Protein 1YHF (pdb70)

Nearest PDB structures (foldseek):
  1yhf-assembly1_A  TM=1.009E+00  e=2.672E-18  Streptococcus pyogenes M1 GAS
  7x85-assembly2_C  TM=8.353E-01  e=1.822E-05  Gallus gallus
  3d82-assembly1_E  TM=7.626E-01  e=9.075E-06  Shewanella frigidimarina NCIMB 400
  3lwc-assembly1_A-2  TM=7.494E-01  e=3.481E-04  Rhizobium johnstonii 3841
  4zua-assembly2_B-2  TM=7.419E-01  e=1.021E-02  Pseudomonas aeruginosa PAO1

Sequence (108 aa):
NASYINNIEHAKVLDLTQEVIEQDQLSRTLVQRQDLGITVFSLDKGQEIGRHSSPGDAVTILSGLAEITIDQETYRVAEGQTIVPAGIPHALYAVEAFQLLVVVKPEA

CATH classification: 2.60.120.10

Organism: Streptococcus pyogenes serotype M1 (NCBI:txid301447)

Solvent-accessible surface area: 6889 Å² total

InterPro domains:
  IPR011051 RmlC-like cupin domain superfamily [SSF51182] (3-109)
  IPR013096 Cupin 2, conserved barrel [PF07883] (41-107)
  IPR014710 RmlC-like jelly roll fold [G3DSA:2.60.120.10] (1-111)

Foldseek 3Di:
DPAAFDQDDDPDDDDLVVSEEDPQADKRWGHDDDFKTKIKDKYAAFDKDDKDFAQFKKDAWQAAWKWKDWQHDIDIAHHGGDDIHHPTIMMIHRNHITIIMMTGHPDD

B-factor: mean 31.75, std 6.57, range [21.62, 61.45]

Radius of gyration: 14.2 Å; Cα contacts (8 Å, |Δi|>4): 262; chains: 1; bounding box: 32×40×28 Å

Secondary structure (DSSP, 8-state):
----S-SS-SSS---HHHH---TT--EEEEEEETTEEEEEE-B-TT-EEEEE--SSB--B--SSEEEEEETTEEEEEETT-B---TTS-EEEEESS-B--EEEE-S--

Structure (mmCIF, N/CA/C/O backbone):
data_1YHF
#
_entry.id   1YHF
#
_cell.length_a   39.897
_cell.length_b   39.897
_cell.length_c   144.758
_cell.angle_alpha   90.000
_cell.angle_beta   90.000
_cell.angle_gamma   90.000
#
_symmetry.space_group_name_H-M   'P 41 2 2'
#
loop_
_entity.id
_entity.type
_entity.pdbx_description
1 polymer 'hypothetical protein SPy1581'
2 water water
#
loop_
_atom_site.group_PDB
_atom_site.id
_atom_site.type_symbol
_atom_site.label_atom_id
_atom_site.label_alt_id
_atom_site.label_comp_id
_atom_site.label_asym_id
_atom_site.label_entity_id
_atom_site.label_seq_id
_atom_site.pdbx_PDB_ins_code
_atom_site.Cartn_x
_atom_site.Cartn_y
_atom_site.Cartn_z
_atom_site.occupancy
_atom_site.B_iso_or_equiv
_atom_site.auth_seq_id
_atom_site.auth_comp_id
_atom_site.auth_asym_id
_atom_site.auth_atom_id
_atom_site.pdbx_PDB_model_num
ATOM 1 N N . ASN A 1 2 ? 29.503 40.230 13.194 1.00 43.32 -1 ASN A N 1
ATOM 2 C CA . ASN A 1 2 ? 28.750 38.971 13.497 1.00 42.95 -1 ASN A CA 1
ATOM 3 C C . ASN A 1 2 ? 28.544 38.793 15.005 1.00 42.15 -1 ASN A C 1
ATOM 4 O O . ASN A 1 2 ? 29.035 37.825 15.591 1.00 42.23 -1 ASN A O 1
ATOM 9 N N . ALA A 1 3 ? 27.812 39.721 15.628 1.00 40.53 0 ALA A N 1
ATOM 10 C CA . ALA A 1 3 ? 27.707 39.760 17.102 1.00 39.31 0 ALA A CA 1
ATOM 11 C C . ALA A 1 3 ? 26.661 38.820 17.726 1.00 37.97 0 ALA A C 1
ATOM 12 O O . ALA A 1 3 ? 26.624 38.672 18.952 1.00 38.19 0 ALA A O 1
ATOM 22 N N . SER A 1 5 ? 25.137 35.109 18.453 1.00 32.29 2 SER A N 1
ATOM 23 C CA . SER A 1 5 ? 25.560 33.727 18.534 1.00 31.31 2 SER A CA 1
ATOM 24 C C . SER A 1 5 ? 24.347 32.953 19.011 1.00 30.40 2 SER A C 1
ATOM 25 O O . SER A 1 5 ? 23.586 33.455 19.835 1.00 28.59 2 SER A O 1
ATOM 28 N N . TYR A 1 6 ? 24.176 31.737 18.482 1.00 28.66 3 TYR A N 1
ATOM 29 C CA . TYR A 1 6 ? 22.985 30.931 18.723 1.00 28.27 3 TYR A CA 1
ATOM 30 C C . TYR A 1 6 ? 23.371 29.604 19.370 1.00 27.58 3 TYR A C 1
ATOM 31 O O . TYR A 1 6 ? 22.606 29.034 20.124 1.00 27.33 3 TYR A O 1
ATOM 40 N N . ILE A 1 7 ? 24.584 29.156 19.078 1.00 27.17 4 ILE A N 1
ATOM 41 C CA . ILE A 1 7 ? 25.174 27.991 19.731 1.00 28.03 4 ILE A CA 1
ATOM 42 C C . ILE A 1 7 ? 26.295 28.542 20.601 1.00 28.11 4 ILE A C 1
ATOM 43 O O . ILE A 1 7 ? 27.313 29.030 20.096 1.00 27.46 4 ILE A O 1
ATOM 48 N N . ASN A 1 8 ? 26.057 28.496 21.913 1.00 28.55 5 ASN A N 1
ATOM 49 C CA . ASN A 1 8 ? 26.864 29.201 22.919 1.00 28.25 5 ASN A CA 1
ATOM 50 C C . ASN A 1 8 ? 27.735 28.272 23.738 1.00 28.11 5 ASN A C 1
ATOM 51 O O . ASN A 1 8 ? 27.574 27.051 23.665 1.00 27.13 5 ASN A O 1
ATOM 56 N N . ASN A 1 9 ? 28.695 28.851 24.467 1.00 28.09 6 ASN A N 1
ATOM 57 C CA . ASN A 1 9 ? 29.524 28.109 25.438 1.00 28.50 6 ASN A CA 1
AT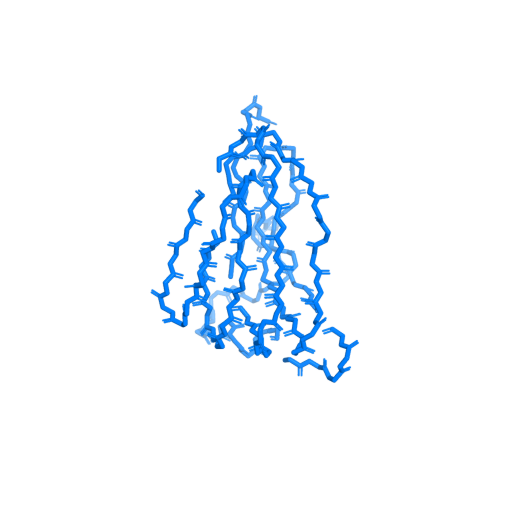OM 58 C C . ASN A 1 9 ? 30.414 27.051 24.805 1.00 29.13 6 ASN A C 1
ATOM 59 O O . ASN A 1 9 ? 30.761 26.044 25.442 1.00 28.65 6 ASN A O 1
ATOM 64 N N . ILE A 1 10 ? 30.773 27.307 23.547 1.00 29.39 7 ILE A N 1
ATOM 65 C CA . ILE A 1 10 ? 31.611 26.437 22.750 1.00 29.94 7 ILE A CA 1
ATOM 66 C C . ILE A 1 10 ? 32.216 27.268 21.624 1.00 29.70 7 ILE A C 1
ATOM 67 O O . ILE A 1 10 ? 31.549 28.102 21.036 1.00 29.87 7 ILE A O 1
ATOM 72 N N . GLU A 1 11 ? 33.496 27.055 21.354 1.00 29.35 8 GLU A N 1
ATOM 73 C CA . GLU A 1 11 ? 34.202 27.801 20.320 1.00 29.12 8 GLU A CA 1
ATOM 74 C C . GLU A 1 11 ? 33.672 27.509 18.945 1.00 28.65 8 GLU A C 1
ATOM 75 O O . GLU A 1 11 ? 33.318 26.372 18.637 1.00 28.68 8 GLU A O 1
ATOM 81 N N . HIS A 1 12 ? 33.637 28.550 18.132 1.00 27.85 9 HIS A N 1
ATOM 82 C CA . HIS A 1 12 ? 33.180 28.463 16.764 1.00 28.30 9 HIS A CA 1
ATOM 83 C C . HIS A 1 12 ? 34.384 28.334 15.856 1.00 27.84 9 HIS A C 1
ATOM 84 O O . HIS A 1 12 ? 35.494 28.696 16.252 1.00 27.02 9 HIS A O 1
ATOM 91 N N . ALA A 1 13 ? 34.176 27.785 14.657 1.00 27.64 10 ALA A N 1
ATOM 92 C CA . ALA A 1 13 ? 35.255 27.693 13.650 1.00 28.16 10 ALA A CA 1
ATOM 93 C C . ALA A 1 13 ? 36.521 27.009 14.197 1.00 28.16 10 ALA A C 1
ATOM 94 O O . ALA A 1 13 ? 37.658 27.392 13.878 1.00 28.15 10 ALA A O 1
ATOM 96 N N . LYS A 1 14 ? 36.323 25.983 15.027 1.00 28.69 11 LYS A N 1
ATOM 97 C CA . LYS A 1 14 ? 37.444 25.225 15.577 1.00 28.24 11 LYS A CA 1
ATOM 98 C C . LYS A 1 14 ? 37.106 23.748 15.624 1.00 27.76 11 LYS A C 1
ATOM 99 O O . LYS A 1 14 ? 36.015 23.388 16.057 1.00 27.02 11 LYS A O 1
ATOM 105 N N . VAL A 1 15 ? 38.027 22.888 15.180 1.00 26.86 12 VAL A N 1
ATOM 106 C CA . VAL A 1 15 ? 37.771 21.442 15.275 1.00 25.94 12 VAL A CA 1
ATOM 107 C C . VAL A 1 15 ? 37.906 21.006 16.743 1.00 26.41 12 VAL A C 1
ATOM 108 O O . VAL A 1 15 ? 38.950 21.221 17.379 1.00 25.86 12 VAL A O 1
ATOM 112 N N . LEU A 1 16 ? 36.839 20.402 17.257 1.00 26.26 13 LEU A N 1
ATOM 113 C CA . LEU A 1 16 ? 36.724 20.050 18.674 1.00 27.44 13 LEU A CA 1
ATOM 114 C C . LEU A 1 16 ? 36.380 18.573 18.815 1.00 27.48 13 LEU A C 1
ATOM 115 O O . LEU A 1 16 ? 35.921 17.933 17.858 1.00 26.92 13 LEU A O 1
ATOM 120 N N . ASP A 1 17 ? 36.632 18.058 20.015 1.00 27.14 14 ASP A N 1
ATOM 121 C CA . ASP A 1 17 ? 36.172 16.751 20.445 1.00 27.84 14 ASP A CA 1
ATOM 122 C C . ASP A 1 17 ? 35.256 17.008 21.635 1.00 27.82 14 ASP A C 1
ATOM 123 O O . ASP A 1 17 ? 35.725 17.448 22.694 1.00 27.44 14 ASP A O 1
ATOM 128 N N . LEU A 1 18 ? 33.954 16.752 21.464 1.00 27.58 15 LEU A N 1
ATOM 129 C CA . LEU A 1 18 ? 32.984 17.018 22.537 1.00 29.00 15 LEU A CA 1
ATOM 130 C C . LEU A 1 18 ? 33.295 16.310 23.863 1.00 29.11 15 LEU A C 1
ATOM 131 O O . LEU A 1 18 ? 32.979 16.832 24.921 1.00 29.44 15 LEU A O 1
ATOM 136 N N . THR A 1 19 ? 33.904 15.125 23.800 1.00 29.85 16 THR A N 1
ATOM 137 C CA . THR A 1 19 ? 34.315 14.404 25.023 1.00 30.36 16 THR A CA 1
ATOM 138 C C . THR A 1 19 ? 35.473 15.103 25.746 1.00 31.23 16 THR A C 1
ATOM 139 O O . THR A 1 19 ? 35.784 14.766 26.894 1.00 31.69 16 THR A O 1
ATOM 143 N N . GLN A 1 20 ? 36.115 16.058 25.075 1.00 31.43 17 GLN A N 1
ATOM 144 C CA . GLN A 1 20 ? 37.113 16.894 25.740 1.00 32.42 17 GLN A CA 1
ATOM 145 C C . GLN A 1 20 ? 36.516 18.197 26.250 1.00 31.90 17 GLN A C 1
ATOM 146 O O . GLN A 1 20 ? 37.126 18.858 27.078 1.00 32.18 17 GLN A O 1
ATOM 152 N N . GLU A 1 21 ? 35.337 18.561 25.753 1.00 31.60 18 GLU A N 1
ATOM 153 C CA . GLU A 1 21 ? 34.685 19.807 26.136 1.00 31.66 18 GLU A CA 1
ATOM 154 C C . GLU A 1 21 ? 34.000 19.678 27.490 1.00 30.91 18 GLU A C 1
ATOM 155 O O . GLU A 1 21 ? 33.774 20.685 28.159 1.00 30.94 18 GLU A O 1
ATOM 161 N N . VAL A 1 22 ? 33.642 18.448 27.869 1.00 29.50 19 VAL A N 1
ATOM 162 C CA . VAL A 1 22 ? 33.013 18.166 29.161 1.00 29.36 19 VAL A CA 1
ATOM 163 C C . VAL A 1 22 ? 33.664 16.928 29.784 1.00 29.10 19 VAL A C 1
ATOM 164 O O . VAL A 1 22 ? 33.277 15.788 29.504 1.00 27.73 19 VAL A O 1
ATOM 176 N N . ILE A 1 24 ? 34.979 14.090 32.497 1.00 29.36 21 ILE A N 1
ATOM 177 C CA . ILE A 1 24 ? 34.342 13.311 33.559 1.00 29.41 21 ILE A CA 1
ATOM 178 C C . ILE A 1 24 ? 35.029 13.679 34.874 1.00 29.98 21 ILE A C 1
ATOM 179 O O . ILE A 1 24 ? 36.256 13.615 34.962 1.00 29.64 21 ILE A O 1
ATOM 184 N N . GLU A 1 25 ? 34.270 14.093 35.886 1.00 30.05 22 GLU A N 1
ATOM 185 C CA . GLU A 1 25 ? 34.906 14.447 37.165 1.00 30.78 22 GLU A CA 1
ATOM 186 C C . GLU A 1 25 ? 34.395 13.574 38.297 1.00 30.69 22 GLU A C 1
ATOM 187 O O . GLU A 1 25 ? 33.189 13.307 38.383 1.00 30.46 22 GLU A O 1
ATOM 193 N N . GLN A 1 26 ? 35.314 13.167 39.178 1.00 31.10 23 GLN A N 1
ATOM 194 C CA . GLN A 1 26 ? 35.023 12.248 40.279 1.00 31.78 23 GLN A CA 1
ATOM 195 C C . GLN A 1 26 ? 33.786 12.690 41.047 1.00 30.07 23 GLN A C 1
ATOM 196 O O . GLN A 1 26 ? 33.715 13.837 41.511 1.00 29.83 23 GLN A O 1
ATOM 202 N N . ASP A 1 27 ? 32.819 11.777 41.139 1.00 28.96 24 ASP A N 1
ATOM 203 C CA . ASP A 1 27 ? 31.565 11.951 41.900 1.00 28.32 24 ASP A CA 1
ATOM 204 C C . ASP A 1 27 ? 30.698 13.174 41.534 1.00 27.33 24 ASP A C 1
ATOM 205 O O . ASP A 1 27 ? 29.933 13.682 42.369 1.00 25.58 24 ASP A O 1
ATOM 210 N N . GLN A 1 28 ? 30.814 13.617 40.282 1.00 26.45 25 GLN A N 1
ATOM 211 C CA . GLN A 1 28 ? 30.186 14.850 39.831 1.00 26.04 25 GLN A CA 1
ATOM 212 C C . GLN A 1 28 ? 29.549 14.700 38.471 1.00 25.90 25 GLN A C 1
ATOM 213 O O . GLN A 1 28 ? 29.775 13.708 37.765 1.00 24.67 25 GLN A O 1
ATOM 227 N N . LEU A 1 30 ? 28.755 17.289 35.071 1.00 25.80 27 LEU A N 1
ATOM 228 C CA . LEU A 1 30 ? 29.161 18.528 34.424 1.00 26.16 27 LEU A CA 1
ATOM 229 C C . LEU A 1 30 ? 28.341 18.732 33.184 1.00 25.44 27 LEU A C 1
ATOM 230 O O . LEU A 1 30 ? 27.958 17.776 32.502 1.00 24.47 27 LEU A O 1
ATOM 235 N N . SER A 1 31 ? 28.089 19.998 32.881 1.00 25.49 28 SER A N 1
ATOM 236 C CA . SER A 1 31 ? 27.361 20.318 31.698 1.00 25.41 28 SER A CA 1
ATOM 237 C C . SER A 1 31 ? 27.880 21.553 31.031 1.00 24.95 28 SER A C 1
ATOM 238 O O . SER A 1 31 ? 28.376 22.483 31.684 1.00 25.15 28 SER A O 1
ATOM 241 N N . ARG A 1 32 ? 27.791 21.522 29.708 1.00 24.41 29 ARG A N 1
ATOM 242 C CA . ARG A 1 32 ? 28.066 22.647 28.883 1.00 24.67 29 ARG A CA 1
ATOM 243 C C . ARG A 1 32 ? 26.806 22.867 28.085 1.00 24.94 29 ARG A C 1
ATOM 244 O O . ARG A 1 32 ? 26.448 22.041 27.229 1.00 24.05 29 ARG A O 1
ATOM 252 N N . THR A 1 33 ? 26.112 23.961 28.402 1.00 24.47 30 THR A N 1
ATOM 253 C CA . THR A 1 33 ? 24.816 24.247 27.794 1.00 24.72 30 THR A CA 1
ATOM 254 C C . THR A 1 33 ? 24.947 25.119 26.544 1.00 24.68 30 THR A C 1
ATOM 255 O O . THR A 1 33 ? 25.195 26.329 26.632 1.00 24.19 30 THR A O 1
ATOM 259 N N . LEU A 1 34 ? 24.774 24.477 25.393 1.00 24.03 31 LEU A N 1
ATOM 260 C CA . LEU A 1 34 ? 24.869 25.102 24.061 1.00 25.22 31 LEU A CA 1
ATOM 261 C C . LEU A 1 34 ? 23.711 26.012 23.690 1.00 25.24 31 LEU A C 1
ATOM 262 O O . LEU A 1 34 ? 23.911 27.081 23.106 1.00 25.65 31 LEU A O 1
ATOM 267 N N . VAL A 1 35 ? 22.501 25.589 24.048 1.00 25.60 32 VAL A N 1
ATOM 268 C CA . VAL A 1 35 ? 21.278 26.332 23.739 1.00 25.71 32 VAL A CA 1
ATOM 269 C C . VAL A 1 35 ? 20.326 26.144 24.894 1.00 26.42 32 VAL A C 1
ATOM 270 O O . VAL A 1 35 ? 20.147 25.028 25.392 1.00 24.58 32 VAL A O 1
ATOM 274 N N . GLN A 1 36 ? 19.727 27.242 25.335 1.00 27.23 33 GLN A N 1
ATOM 275 C CA . GLN A 1 36 ? 18.709 27.166 26.379 1.00 30.15 33 GLN A CA 1
ATOM 276 C C . GLN A 1 36 ? 17.620 28.171 26.047 1.00 29.94 33 GLN A C 1
ATOM 277 O O . GLN A 1 36 ? 17.678 29.317 26.491 1.00 29.81 33 GLN A O 1
ATOM 283 N N . ARG A 1 37 ? 16.653 27.757 25.230 1.00 30.38 34 ARG A N 1
ATOM 284 C CA . ARG A 1 37 ? 15.542 28.655 24.861 1.00 31.46 34 ARG A CA 1
ATOM 285 C C . ARG A 1 37 ? 14.196 27.956 25.034 1.00 31.18 34 ARG A C 1
ATOM 286 O O . ARG A 1 37 ? 14.138 26.777 25.363 1.00 30.96 34 ARG A O 1
ATOM 294 N N . GLN A 1 38 ? 13.116 28.677 24.792 1.00 31.02 35 GLN A N 1
ATOM 295 C CA . GLN A 1 38 ? 11.786 28.118 25.051 1.00 31.99 35 GLN A CA 1
ATOM 296 C C . GLN A 1 38 ? 11.544 26.787 24.326 1.00 31.24 35 GLN A C 1
ATOM 297 O O . GLN A 1 38 ? 11.018 25.840 24.915 1.00 31.17 35 GLN A O 1
ATOM 303 N N . ASP A 1 39 ? 11.917 26.716 23.050 1.00 30.24 36 ASP A N 1
ATOM 304 C CA . ASP A 1 39 ? 11.595 25.529 22.257 1.00 29.91 36 ASP A CA 1
ATOM 305 C C . ASP A 1 39 ? 12.764 24.592 21.963 1.00 28.65 36 ASP A C 1
ATOM 306 O O . ASP A 1 39 ? 12.638 23.704 21.116 1.00 28.68 36 ASP A O 1
ATOM 311 N N . LEU A 1 40 ? 13.900 24.799 22.640 1.00 27.64 37 LEU A N 1
ATOM 312 C CA . LEU A 1 40 ? 15.082 23.999 22.377 1.00 25.95 37 LEU A CA 1
ATOM 313 C C . LEU A 1 40 ? 16.111 24.024 23.515 1.00 25.51 37 LEU A C 1
ATOM 314 O O . LEU A 1 40 ? 16.505 25.082 23.974 1.00 24.61 37 LEU A O 1
ATOM 319 N N . GLY A 1 41 ? 16.529 22.839 23.958 1.00 25.61 38 GLY A N 1
ATOM 320 C CA . GLY A 1 41 ? 17.720 22.696 24.819 1.00 25.92 38 GLY A CA 1
ATOM 321 C C . GLY A 1 41 ? 18.789 21.866 24.119 1.00 26.42 38 GLY A C 1
ATOM 322 O O . GLY A 1 41 ? 18.497 20.797 23.574 1.00 26.88 38 GLY A O 1
ATOM 323 N N . ILE A 1 42 ? 20.034 22.342 24.123 1.00 25.42 39 ILE A N 1
ATOM 324 C CA . ILE A 1 42 ? 21.146 21.489 23.701 1.00 25.05 39 ILE A CA 1
ATOM 325 C C . ILE A 1 42 ? 22.242 21.560 24.756 1.00 24.77 39 ILE A C 1
ATOM 326 O O . ILE A 1 42 ? 22.725 22.646 25.088 1.00 24.35 39 ILE A O 1
ATOM 331 N N . THR A 1 43 ? 22.640 20.401 25.263 1.00 24.48 40 THR A N 1
ATOM 332 C CA . THR A 1 43 ? 23.565 20.337 26.378 1.00 24.95 40 THR A CA 1
ATOM 333 C C . THR A 1 43 ? 24.525 19.164 26.192 1.00 25.04 40 THR A C 1
ATOM 334 O O . THR A 1 43 ? 24.105 18.080 25.802 1.00 26.00 40 THR A O 1
ATOM 338 N N . VAL A 1 44 ? 25.811 19.389 26.464 1.00 25.43 41 VAL A N 1
ATOM 339 C CA . VAL A 1 44 ? 26.761 18.278 26.591 1.00 24.54 41 VAL A CA 1
ATOM 340 C C . VAL A 1 44 ? 26.935 17.985 28.089 1.00 24.13 41 VAL A C 1
ATOM 341 O O . VAL A 1 44 ? 27.120 18.893 28.873 1.00 23.18 41 VAL A O 1
ATOM 345 N N . PHE A 1 45 ? 26.840 16.720 28.468 1.00 24.08 42 PHE A N 1
ATOM 346 C CA . PHE A 1 45 ? 26.916 16.307 29.870 1.00 25.29 42 PHE A CA 1
ATOM 347 C C . PHE A 1 45 ? 28.070 15.342 30.081 1.00 25.27 42 PHE A C 1
ATOM 348 O O . PHE A 1 45 ? 28.452 14.616 29.169 1.00 25.45 42 PHE A O 1
ATOM 356 N N . SER A 1 46 ? 28.602 15.306 31.295 1.00 25.13 43 SER A N 1
ATOM 357 C CA . SER A 1 46 ? 29.345 14.140 31.740 1.00 25.15 43 SER A CA 1
ATOM 358 C C . SER A 1 46 ? 28.802 13.751 33.112 1.00 25.51 43 SER A C 1
ATOM 359 O O . SER A 1 46 ? 28.554 14.610 33.930 1.00 24.56 43 SER A O 1
ATOM 362 N N . LEU A 1 47 ? 28.643 12.457 33.359 1.00 26.13 44 LEU A N 1
ATOM 363 C CA . LEU A 1 47 ? 28.313 11.970 34.697 1.00 26.01 44 LEU A CA 1
ATOM 364 C C . LEU A 1 47 ? 29.353 10.948 35.078 1.00 27.08 44 LEU A C 1
ATOM 365 O O . LEU A 1 47 ? 29.647 10.062 34.279 1.00 27.89 44 LEU A O 1
ATOM 370 N N . ASP A 1 48 ? 29.903 11.041 36.286 1.00 26.88 45 ASP A N 1
ATOM 371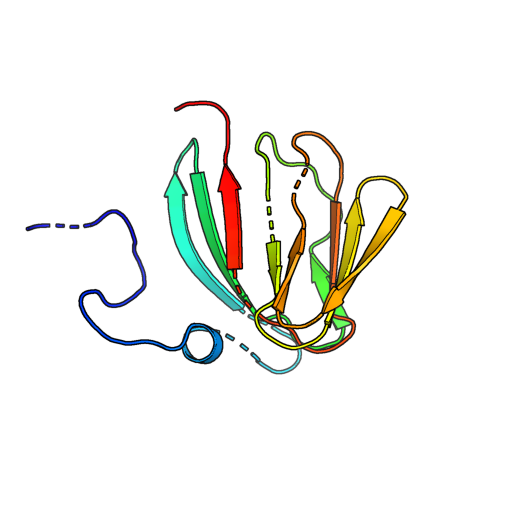 C CA . ASP A 1 48 ? 30.745 9.961 36.797 1.00 27.92 45 ASP A CA 1
ATOM 372 C C . ASP A 1 48 ? 29.888 8.744 37.083 1.00 28.02 45 ASP A C 1
ATOM 373 O O . ASP A 1 48 ? 28.665 8.852 37.257 1.00 27.07 45 ASP A O 1
ATOM 378 N N . LYS A 1 49 ? 30.541 7.588 37.132 1.00 28.4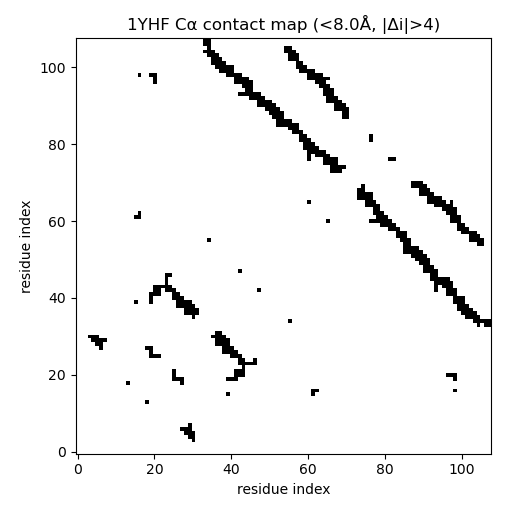0 46 LYS A N 1
ATOM 379 C CA . LYS A 1 49 ? 29.910 6.326 37.484 1.00 29.30 46 LYS A CA 1
ATOM 380 C C . LYS A 1 49 ? 29.067 6.470 38.751 1.00 28.99 46 LYS A C 1
ATOM 381 O O . LYS A 1 49 ? 29.529 7.043 39.746 1.00 28.67 46 LYS A O 1
ATOM 387 N N . GLY A 1 50 ? 27.828 5.975 38.701 1.00 28.37 47 GLY A N 1
ATOM 388 C CA . GLY A 1 50 ? 26.932 6.048 39.852 1.00 28.79 47 GLY A CA 1
ATOM 389 C C . GLY A 1 50 ? 26.090 7.307 39.985 1.00 28.91 47 GLY A C 1
ATOM 390 O O . GLY A 1 50 ? 25.199 7.375 40.837 1.00 28.70 47 GLY A O 1
ATOM 391 N N . GLN A 1 51 ? 26.336 8.302 39.141 1.00 29.25 48 GLN A N 1
ATOM 392 C CA . GLN A 1 51 ? 25.538 9.514 39.186 1.00 29.83 48 GLN A CA 1
ATOM 393 C C . GLN A 1 51 ? 24.200 9.273 38.480 1.00 31.08 48 GLN A C 1
ATOM 394 O O . GLN A 1 51 ? 24.068 8.327 37.705 1.00 31.07 48 GLN A O 1
ATOM 400 N N . GLU A 1 52 ? 23.201 10.093 38.777 1.00 32.61 49 GLU A N 1
ATOM 401 C CA . GLU A 1 52 ? 21.913 9.935 38.119 1.00 35.05 49 GLU A CA 1
ATOM 402 C C . GLU A 1 52 ? 21.152 11.234 37.898 1.00 34.98 49 GLU A C 1
ATOM 403 O O . GLU A 1 52 ? 21.278 12.220 38.663 1.00 35.01 49 GLU A O 1
ATOM 409 N N . ILE A 1 53 ? 20.366 11.216 36.826 1.00 34.71 50 ILE A N 1
ATOM 410 C CA . ILE A 1 53 ? 19.390 12.249 36.564 1.00 34.45 50 ILE A CA 1
ATOM 411 C C . ILE A 1 53 ? 18.051 11.630 36.935 1.00 34.62 50 ILE A C 1
ATOM 412 O O . ILE A 1 53 ? 17.644 10.616 36.357 1.00 34.14 50 ILE A O 1
ATOM 417 N N . GLY A 1 54 ? 17.407 12.213 37.945 1.00 34.43 51 GLY A N 1
ATOM 418 C CA . GLY A 1 54 ? 16.162 11.689 38.470 1.00 34.29 51 GLY A CA 1
ATOM 419 C C . GLY A 1 54 ? 15.054 11.661 37.442 1.00 34.44 51 GLY A C 1
ATOM 420 O O . GLY A 1 54 ? 15.066 12.428 36.464 1.00 34.06 51 GLY A O 1
ATOM 421 N N . ARG A 1 55 ? 14.118 10.743 37.662 1.00 34.95 52 ARG A N 1
ATOM 422 C CA . ARG A 1 55 ? 12.889 10.643 36.891 1.00 35.16 52 ARG A CA 1
ATOM 423 C C . ARG A 1 55 ? 12.261 12.012 36.666 1.00 35.60 52 ARG A C 1
ATOM 424 O O . ARG A 1 55 ? 12.087 12.787 37.604 1.00 35.49 52 ARG A O 1
ATOM 432 N N . HIS A 1 56 ? 11.941 12.313 35.410 1.00 36.19 53 HIS A N 1
ATOM 433 C CA . HIS A 1 56 ? 11.110 13.470 35.070 1.00 36.69 53 HIS A CA 1
ATOM 434 C C . HIS A 1 56 ? 10.592 13.373 33.633 1.00 36.10 53 HIS A C 1
ATOM 435 O O . HIS A 1 56 ? 11.001 12.500 32.872 1.00 34.75 53 HIS A O 1
ATOM 442 N N . SER A 1 57 ? 9.668 14.267 33.295 1.00 36.01 54 SER A N 1
ATOM 443 C CA . SER A 1 57 ? 9.112 14.363 31.952 1.00 36.14 54 SER A CA 1
ATOM 444 C C . SER A 1 57 ? 9.443 15.720 31.343 1.00 35.56 54 SER A C 1
ATOM 445 O O . S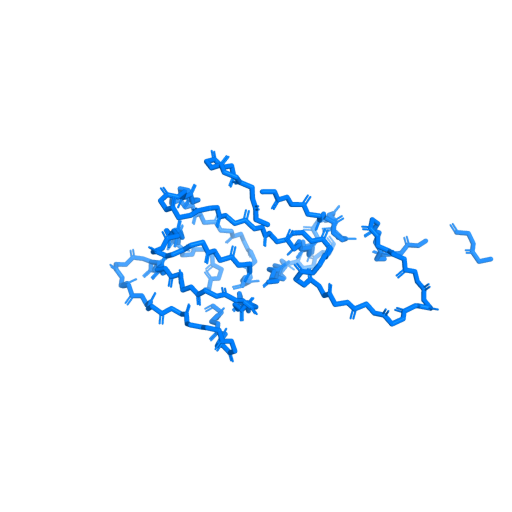ER A 1 57 ? 9.427 16.732 32.048 1.00 36.07 54 SER A O 1
ATOM 448 N N . SER A 1 58 ? 9.722 15.732 30.038 1.00 34.36 55 SER A N 1
ATOM 449 C CA . SER A 1 58 ? 9.859 16.965 29.261 1.00 33.66 55 SER A CA 1
ATOM 450 C C . SER A 1 58 ? 8.665 17.147 28.319 1.00 32.75 55 SER A C 1
ATOM 451 O O . SER A 1 58 ? 8.043 16.163 27.902 1.00 33.01 55 SER A O 1
ATOM 454 N N . PRO A 1 59 ? 8.314 18.403 27.996 1.00 32.24 56 PRO A N 1
ATOM 455 C CA . PRO A 1 59 ? 7.331 18.618 26.926 1.00 31.83 56 PRO A CA 1
ATOM 456 C C . PRO A 1 59 ? 7.892 18.426 25.499 1.00 31.05 56 PRO A C 1
ATOM 457 O O . PRO A 1 59 ? 7.134 18.445 24.532 1.00 30.79 56 PRO A O 1
ATOM 461 N N . GLY A 1 60 ? 9.207 18.261 25.373 1.00 30.01 57 GLY A N 1
ATOM 462 C CA . GLY A 1 60 ? 9.824 18.008 24.067 1.00 28.58 57 GLY A CA 1
ATOM 463 C C . GLY A 1 60 ? 10.343 16.583 23.915 1.00 27.39 57 GLY A C 1
ATOM 464 O O . GLY A 1 60 ? 10.415 15.838 24.901 1.00 26.42 57 GLY A O 1
ATOM 465 N N . ASP A 1 61 ? 10.671 16.196 22.676 1.00 26.04 58 ASP A N 1
ATOM 466 C CA . ASP A 1 61 ? 11.351 14.926 22.434 1.00 26.07 58 ASP A CA 1
ATOM 467 C C . ASP A 1 61 ? 12.841 15.173 22.756 1.00 25.75 58 ASP A C 1
ATOM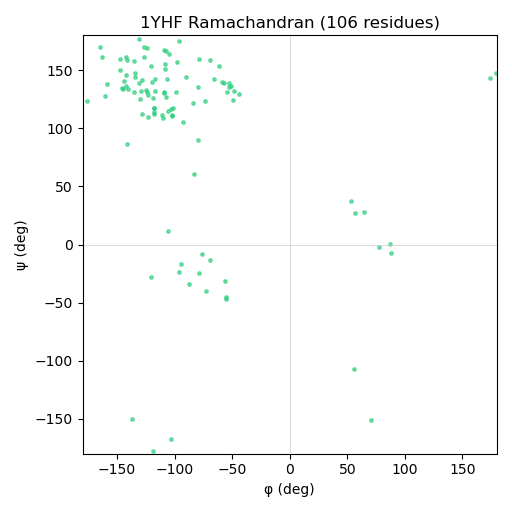 468 O O . ASP A 1 61 ? 13.418 16.188 22.355 1.00 26.07 58 ASP A O 1
ATOM 473 N N . ALA A 1 62 ? 13.447 14.238 23.464 1.00 25.59 59 ALA A N 1
ATOM 474 C CA . ALA A 1 62 ? 14.792 14.400 23.981 1.00 26.39 59 ALA A CA 1
ATOM 475 C C . ALA A 1 62 ? 15.711 13.328 23.399 1.00 27.48 59 ALA A C 1
ATOM 476 O O . ALA A 1 62 ? 15.626 12.134 23.741 1.00 27.58 59 ALA A O 1
ATOM 486 N N . VAL A 1 64 ? 19.131 11.476 23.005 1.00 27.78 61 VAL A N 1
ATOM 487 C CA . VAL A 1 64 ? 20.340 11.235 23.769 1.00 27.61 61 VAL A CA 1
ATOM 488 C C . VAL A 1 64 ? 21.319 10.482 22.908 1.00 28.12 61 VAL A C 1
ATOM 489 O O . VAL A 1 64 ? 21.000 9.391 22.424 1.00 28.01 61 VAL A O 1
ATOM 493 N N . THR A 1 65 ? 22.511 11.054 22.744 1.00 27.75 62 THR A N 1
ATOM 494 C CA . THR A 1 65 ? 23.584 10.398 22.021 1.00 27.81 62 THR A CA 1
ATOM 495 C C . THR A 1 65 ? 24.748 10.189 22.996 1.00 27.65 62 THR A C 1
ATOM 496 O O . THR A 1 65 ? 25.269 11.158 23.554 1.00 27.04 62 THR A O 1
ATOM 500 N N . ILE A 1 66 ? 25.096 8.920 23.232 1.00 26.60 63 ILE A N 1
ATOM 501 C CA . ILE A 1 66 ? 26.136 8.558 24.182 1.00 27.08 63 ILE A CA 1
ATOM 502 C C . ILE A 1 66 ? 27.496 8.654 23.496 1.00 27.32 63 ILE A C 1
ATOM 503 O O . ILE A 1 66 ? 27.755 8.011 22.458 1.00 27.71 63 ILE A O 1
ATOM 508 N N . LEU A 1 67 ? 28.352 9.494 24.066 1.00 27.31 64 LEU A N 1
ATOM 509 C CA . LEU A 1 67 ? 29.626 9.824 23.445 1.00 26.98 64 LEU A CA 1
ATOM 510 C C . LEU A 1 67 ? 30.775 8.979 23.969 1.00 27.87 64 LEU A C 1
ATOM 511 O O . LEU A 1 67 ? 31.810 8.842 23.300 1.00 26.81 64 LEU A O 1
ATOM 516 N N . SER A 1 68 ? 30.602 8.449 25.183 1.00 28.64 65 SER A N 1
ATOM 517 C CA . SER A 1 68 ? 31.541 7.518 25.807 1.00 29.50 65 SER A CA 1
ATOM 518 C C . SER A 1 68 ? 30.841 6.811 26.965 1.00 29.73 65 SER A C 1
ATOM 519 O O . SER A 1 68 ? 29.825 7.278 27.459 1.00 30.05 65 SER A O 1
ATOM 522 N N . GLY A 1 69 ? 31.393 5.683 27.399 1.00 30.14 66 GLY A N 1
ATOM 523 C CA . GLY A 1 69 ? 30.844 4.938 28.539 1.00 29.19 66 GLY A CA 1
ATOM 524 C C . GLY A 1 69 ? 29.518 4.247 28.277 1.00 28.94 66 GLY A C 1
ATOM 525 O O . GLY A 1 69 ? 29.213 3.851 27.151 1.00 28.23 66 GLY A O 1
ATOM 526 N N . LEU A 1 70 ? 28.729 4.095 29.335 1.00 28.73 67 LEU A N 1
ATOM 527 C CA . LEU A 1 70 ? 27.481 3.335 29.264 1.00 29.09 67 LEU A CA 1
ATOM 528 C C . LEU A 1 70 ? 26.448 3.951 30.182 1.00 29.07 67 LEU A C 1
ATOM 529 O O . LEU A 1 70 ? 26.736 4.273 31.330 1.00 29.89 67 LEU A O 1
ATOM 534 N N . ALA A 1 71 ? 25.232 4.096 29.684 1.00 29.35 68 ALA A N 1
ATOM 535 C CA . ALA A 1 71 ? 24.194 4.760 30.442 1.00 29.87 68 ALA A CA 1
ATOM 536 C C . ALA A 1 71 ? 22.990 3.859 30.477 1.00 30.24 68 ALA A C 1
ATOM 537 O O . ALA A 1 71 ? 22.678 3.214 29.485 1.00 31.69 68 ALA A O 1
ATOM 539 N N . GLU A 1 72 ? 22.316 3.823 31.620 1.00 30.77 69 GLU A N 1
ATOM 540 C CA . GLU A 1 72 ? 21.050 3.137 31.739 1.00 30.77 69 GLU A CA 1
ATOM 541 C C . GLU A 1 72 ? 19.925 4.140 31.696 1.00 30.96 69 GLU A C 1
ATOM 542 O O . GLU A 1 72 ? 19.810 5.030 32.558 1.00 31.19 69 GLU A O 1
ATOM 548 N N . ILE A 1 73 ? 19.104 3.988 30.668 1.00 30.72 70 ILE A N 1
ATOM 549 C CA . ILE A 1 73 ? 18.024 4.897 30.414 1.00 30.60 70 ILE A CA 1
ATOM 550 C C . ILE A 1 73 ? 16.709 4.195 30.710 1.00 30.70 70 ILE A C 1
ATOM 551 O O . ILE A 1 73 ? 16.473 3.082 30.280 1.00 30.28 70 ILE A O 1
ATOM 556 N N . THR A 1 74 ? 15.879 4.861 31.492 1.00 30.73 71 THR A N 1
ATOM 557 C CA . THR A 1 74 ? 14.537 4.385 31.792 1.00 31.38 71 THR A CA 1
ATOM 558 C C . THR A 1 74 ? 13.568 5.286 31.076 1.00 31.66 71 THR A C 1
ATOM 559 O O . THR A 1 74 ? 13.693 6.512 31.141 1.00 31.60 71 THR A O 1
ATOM 563 N N . ILE A 1 75 ? 12.628 4.674 30.371 1.00 31.30 72 ILE A N 1
ATOM 564 C CA . ILE A 1 75 ? 11.557 5.407 29.715 1.00 32.01 72 ILE A CA 1
ATOM 565 C C . ILE A 1 75 ? 10.269 4.739 30.169 1.00 32.46 72 ILE A C 1
ATOM 566 O O . ILE A 1 75 ? 10.030 3.582 29.844 1.00 32.44 72 ILE A O 1
ATOM 571 N N . ASP A 1 76 ? 9.475 5.470 30.952 1.00 33.74 73 ASP A N 1
ATOM 572 C CA . ASP A 1 76 ? 8.302 4.918 31.658 1.00 35.60 73 ASP A CA 1
ATOM 573 C C . ASP A 1 76 ? 8.733 3.730 32.520 1.00 36.16 73 ASP A C 1
ATOM 574 O O . ASP A 1 76 ? 9.403 3.910 33.530 1.00 36.05 73 ASP A O 1
ATOM 579 N N . GLN A 1 77 ? 8.383 2.521 32.094 1.00 37.45 74 GLN A N 1
ATOM 580 C CA . GLN A 1 77 ? 8.749 1.317 32.839 1.00 38.87 74 GLN A CA 1
ATOM 581 C C . GLN A 1 77 ? 10.115 0.751 32.461 1.00 38.56 74 GLN A C 1
ATOM 582 O O . GLN A 1 77 ? 10.826 0.223 33.323 1.00 39.54 74 GLN A O 1
ATOM 588 N N . GLU A 1 78 ? 10.473 0.880 31.183 1.00 37.28 75 GLU A N 1
ATOM 589 C CA . GLU A 1 78 ? 11.498 0.056 30.552 1.00 36.02 75 GLU A CA 1
ATOM 590 C C . GLU A 1 78 ? 12.906 0.643 30.655 1.00 34.63 75 GLU A C 1
ATOM 591 O O . GLU A 1 78 ? 13.086 1.860 30.582 1.00 33.26 75 GLU A O 1
ATOM 597 N N . THR A 1 79 ? 13.899 -0.228 30.815 1.00 33.68 76 THR A N 1
ATOM 598 C CA . THR A 1 79 ? 15.302 0.219 30.803 1.00 33.37 76 THR A CA 1
ATOM 599 C C . THR A 1 79 ? 16.047 -0.157 29.524 1.00 32.49 76 THR A C 1
ATOM 600 O O . THR A 1 79 ? 15.871 -1.236 28.9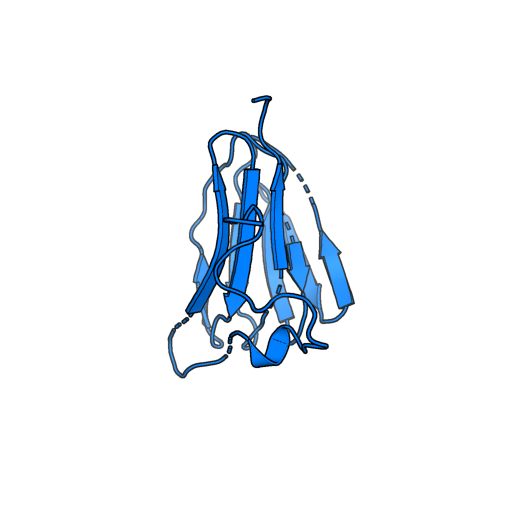71 1.00 32.28 76 THR A O 1
ATOM 604 N N . TYR A 1 80 ? 16.901 0.754 29.091 1.00 31.78 77 TYR A N 1
ATOM 605 C CA . TYR A 1 80 ? 17.680 0.622 27.879 1.00 31.50 77 TYR A CA 1
ATOM 606 C C . TYR A 1 80 ? 19.114 0.913 28.287 1.00 31.91 77 TYR A C 1
ATOM 607 O O . TYR A 1 80 ? 19.374 1.889 28.995 1.00 31.77 77 TYR A O 1
ATOM 616 N N . ARG A 1 81 ? 20.045 0.068 27.875 1.00 31.92 78 ARG A N 1
ATOM 617 C CA . ARG A 1 81 ? 21.442 0.345 28.169 1.00 32.65 78 ARG A CA 1
ATOM 618 C C . ARG A 1 81 ? 22.092 0.889 26.912 1.00 31.91 78 ARG A C 1
ATOM 619 O O . ARG A 1 81 ? 22.220 0.193 25.925 1.00 32.17 78 ARG A O 1
ATOM 627 N N . VAL A 1 82 ? 22.449 2.164 26.953 1.00 31.26 79 VAL A N 1
ATOM 628 C CA . VAL A 1 82 ? 22.894 2.873 25.767 1.00 30.63 79 VAL A CA 1
ATOM 629 C C . VAL A 1 82 ? 24.405 3.059 25.843 1.00 30.45 79 VAL A C 1
ATOM 630 O O . VAL A 1 82 ? 24.911 3.756 26.727 1.00 30.62 79 VAL A O 1
ATOM 634 N N . ALA A 1 83 ? 25.113 2.424 24.909 1.00 30.41 80 ALA A N 1
ATOM 635 C CA . ALA A 1 83 ? 26.589 2.375 24.920 1.00 30.01 80 ALA A CA 1
ATOM 636 C C . ALA A 1 83 ? 27.179 3.461 24.031 1.00 30.24 80 ALA A C 1
ATOM 637 O O . ALA A 1 83 ? 26.442 4.168 23.359 1.00 30.04 80 ALA A O 1
ATOM 639 N N . GLU A 1 84 ? 28.509 3.599 24.022 1.00 30.30 81 GLU A N 1
ATOM 640 C CA . GLU A 1 84 ? 29.176 4.591 23.165 1.00 30.28 81 GLU A CA 1
ATOM 641 C C . GLU A 1 84 ? 28.753 4.420 21.706 1.00 29.16 81 GLU A C 1
ATOM 642 O O . GLU A 1 84 ? 28.757 3.309 21.176 1.00 27.82 81 GLU A O 1
ATOM 648 N N . GLY A 1 85 ? 28.379 5.518 21.059 1.00 27.66 82 GLY A N 1
ATOM 649 C CA . GLY A 1 85 ? 27.966 5.444 19.659 1.00 27.01 82 GLY A CA 1
ATOM 650 C C . GLY A 1 85 ? 26.489 5.133 19.436 1.00 26.77 82 GLY A C 1
ATOM 651 O O . GLY A 1 85 ? 26.033 5.029 18.294 1.00 26.74 82 GLY A O 1
ATOM 652 N N . GLN A 1 86 ? 25.742 4.968 20.520 1.00 26.60 83 GLN A N 1
ATOM 653 C CA . GLN A 1 86 ? 24.334 4.652 20.414 1.00 26.75 83 GLN A CA 1
ATOM 654 C C . GLN A 1 86 ? 23.487 5.838 20.812 1.00 26.48 83 GLN A C 1
ATOM 655 O O . GLN A 1 86 ? 23.914 6.702 21.572 1.00 25.81 83 GLN A O 1
ATOM 661 N N . THR A 1 87 ? 22.268 5.858 20.280 1.00 27.17 84 THR A N 1
ATOM 662 C CA . THR A 1 87 ? 21.359 6.957 20.439 1.00 27.36 84 THR A CA 1
ATOM 663 C C . THR A 1 87 ? 19.950 6.460 20.790 1.00 27.27 84 THR A C 1
ATOM 664 O O . THR A 1 87 ? 19.517 5.389 20.342 1.00 27.46 84 THR A O 1
ATOM 668 N N . ILE A 1 88 ? 19.231 7.254 21.568 1.00 26.06 85 ILE A N 1
ATOM 669 C CA . ILE A 1 88 ? 17.830 6.967 21.868 1.00 26.27 85 ILE A CA 1
ATOM 670 C C . ILE A 1 88 ? 17.040 8.260 21.962 1.00 26.76 85 ILE A C 1
ATOM 671 O O . ILE A 1 88 ? 17.539 9.230 22.488 1.00 26.97 85 ILE A O 1
ATOM 676 N N . VAL A 1 89 ? 15.807 8.257 21.451 1.00 27.67 86 VAL A N 1
ATOM 677 C CA . VAL A 1 89 ? 14.917 9.391 21.580 1.00 28.60 86 VAL A CA 1
ATOM 678 C C . VAL A 1 89 ? 13.902 9.058 22.648 1.00 29.32 86 VAL A C 1
ATOM 679 O O . VAL A 1 89 ? 13.122 8.102 22.506 1.00 28.68 86 VAL A O 1
ATOM 691 N N . PRO A 1 91 ? 10.638 9.936 24.334 1.00 30.12 88 PRO A N 1
ATOM 692 C CA . PRO A 1 91 ? 9.446 10.675 23.868 1.00 30.07 88 PRO A CA 1
ATOM 693 C C . PRO A 1 91 ? 8.882 11.723 24.840 1.00 29.49 88 PRO A C 1
ATOM 694 O O . PRO A 1 91 ? 8.908 11.532 26.064 1.00 28.55 88 PRO A O 1
ATOM 698 N N . ALA A 1 92 ? 8.388 12.824 24.272 1.00 29.26 89 ALA A N 1
ATOM 699 C CA . ALA A 1 92 ? 7.782 13.921 25.032 1.00 29.58 89 ALA A CA 1
ATOM 700 C C . ALA A 1 92 ? 6.692 13.414 25.961 1.00 29.90 89 ALA A C 1
ATOM 701 O O . ALA A 1 92 ? 5.922 12.519 25.597 1.00 29.85 89 ALA A O 1
ATOM 703 N N . GLY A 1 93 ? 6.652 13.965 27.169 1.00 29.91 90 GLY A N 1
ATOM 704 C CA . GLY A 1 93 ? 5.550 13.687 28.104 1.00 30.47 90 GLY A CA 1
ATOM 705 C C . GLY A 1 93 ? 5.594 12.360 28.837 1.00 30.37 90 GLY A C 1
ATOM 706 O O . GLY A 1 93 ? 4.709 12.075 29.649 1.00 30.56 90 GLY A O 1
ATOM 707 N N . ILE A 1 94 ? 6.610 11.546 28.543 1.00 29.60 91 ILE A N 1
ATOM 708 C CA . ILE A 1 94 ? 6.787 10.236 29.174 1.00 28.97 91 ILE A CA 1
ATOM 709 C C . ILE A 1 94 ? 7.962 10.335 30.148 1.00 29.41 91 ILE A C 1
ATOM 710 O O . ILE A 1 94 ? 9.043 10.830 29.765 1.00 29.01 91 ILE A O 1
ATOM 715 N N . PRO A 1 95 ? 7.749 9.932 31.425 1.00 29.23 92 PRO A N 1
ATOM 716 C CA . PRO A 1 95 ? 8.853 9.995 32.375 1.00 29.05 92 PRO A CA 1
ATOM 717 C C . PRO A 1 95 ? 10.081 9.192 31.934 1.00 28.93 92 PRO A C 1
ATOM 718 O O . PRO A 1 95 ? 9.953 8.090 31.389 1.00 29.32 92 PRO A O 1
ATOM 722 N N . HIS A 1 96 ? 11.249 9.777 32.160 1.00 28.41 93 HIS A N 1
ATOM 723 C CA . HIS A 1 96 ? 12.533 9.138 31.899 1.00 28.48 93 HIS A CA 1
ATOM 724 C C . HIS A 1 96 ? 13.535 9.479 32.989 1.00 28.63 93 HIS A C 1
ATOM 725 O O . HIS A 1 96 ? 13.383 10.464 33.721 1.00 28.13 93 HIS A O 1
ATOM 732 N N . ALA A 1 97 ? 14.549 8.636 33.091 1.00 28.80 94 ALA A N 1
ATOM 733 C CA . ALA A 1 97 ? 15.629 8.809 34.045 1.00 29.21 94 ALA A CA 1
ATOM 734 C C . ALA A 1 97 ? 16.891 8.268 33.412 1.00 28.93 94 ALA A C 1
ATOM 735 O O . ALA A 1 97 ? 16.820 7.477 32.460 1.00 29.34 94 ALA A O 1
ATOM 737 N N . LEU A 1 98 ? 18.042 8.692 33.928 1.00 29.04 95 LEU A N 1
ATOM 738 C CA . LEU A 1 98 ? 19.333 8.233 33.420 1.00 29.10 95 LEU A CA 1
ATOM 739 C C . LEU A 1 98 ? 20.259 7.881 34.592 1.00 29.64 95 LEU A C 1
ATOM 740 O O . LEU A 1 98 ? 20.380 8.663 35.539 1.00 29.81 95 LEU A O 1
ATOM 745 N N . TYR A 1 99 ? 20.882 6.700 34.534 1.00 29.08 96 TYR A N 1
ATOM 746 C CA . TYR A 1 99 ? 21.827 6.274 35.547 1.00 29.07 96 TYR A CA 1
ATOM 747 C C . TYR A 1 99 ? 23.164 5.937 34.898 1.00 28.40 96 TYR A C 1
ATOM 748 O O . TYR A 1 99 ? 23.217 5.225 33.881 1.00 28.26 96 TYR A O 1
ATOM 757 N N . ALA A 1 100 ? 24.240 6.473 35.467 1.00 27.87 97 ALA A N 1
ATOM 758 C CA . ALA A 1 100 ? 25.580 6.249 34.930 1.00 27.89 97 ALA A CA 1
ATOM 759 C C . ALA A 1 100 ? 26.094 4.880 35.384 1.00 27.99 97 ALA A C 1
ATOM 760 O O . ALA A 1 100 ? 26.692 4.748 36.450 1.00 27.75 97 ALA A O 1
ATOM 762 N N . VAL A 1 101 ? 25.822 3.855 34.588 1.00 28.47 98 VAL A N 1
ATOM 763 C CA . VAL A 1 101 ? 26.375 2.518 34.836 1.00 29.29 98 VAL A CA 1
ATOM 764 C C . VAL A 1 101 ? 27.902 2.565 34.928 1.00 29.81 98 VAL A C 1
ATOM 765 O O . VAL A 1 101 ? 28.511 1.963 35.828 1.00 29.92 98 VAL A O 1
ATOM 769 N N . GLU A 1 102 ? 28.503 3.263 33.971 1.00 30.17 99 GLU A N 1
ATOM 770 C CA . GLU A 1 102 ? 29.904 3.661 34.031 1.00 30.86 99 GLU A CA 1
ATOM 771 C C . GLU A 1 102 ? 29.8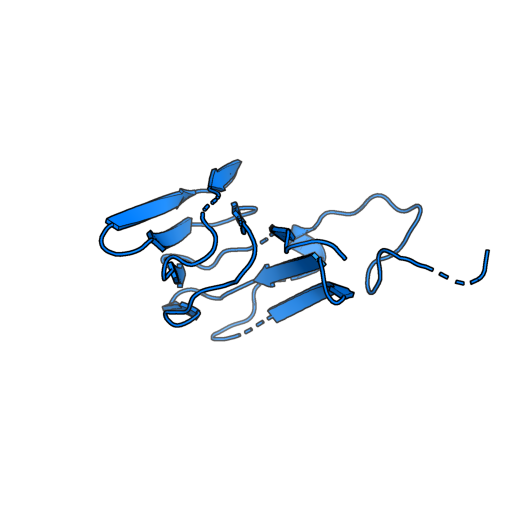55 5.165 33.867 1.00 30.12 99 GLU A C 1
ATOM 772 O O . GLU A 1 102 ? 28.803 5.706 33.512 1.00 29.96 99 GLU A O 1
ATOM 778 N N . ALA A 1 103 ? 30.971 5.838 34.105 1.00 29.16 100 ALA A N 1
ATOM 779 C CA . ALA A 1 103 ? 31.081 7.249 33.742 1.00 29.34 100 ALA A CA 1
ATOM 780 C C . ALA A 1 103 ? 30.691 7.353 32.261 1.00 29.03 100 ALA A C 1
ATOM 781 O O . ALA A 1 103 ? 31.074 6.510 31.441 1.00 29.22 100 ALA A O 1
ATOM 783 N N . PHE A 1 104 ? 29.879 8.343 31.926 1.00 28.21 101 PHE A N 1
ATOM 784 C CA . PHE A 1 104 ? 29.529 8.532 30.533 1.00 27.10 101 PHE A CA 1
ATOM 785 C C . PHE A 1 104 ? 29.438 10.013 30.181 1.00 26.65 101 PHE A C 1
ATOM 786 O O . PHE A 1 104 ? 29.337 10.869 31.076 1.00 26.14 101 PHE A O 1
ATOM 794 N N . GLN A 1 105 ? 29.517 10.291 28.878 1.00 26.12 102 GLN A N 1
ATOM 795 C CA . GLN A 1 105 ? 29.334 11.635 28.309 1.00 25.07 102 GLN A CA 1
ATOM 796 C C . GLN A 1 105 ? 28.274 11.499 27.238 1.00 25.50 102 GLN A C 1
ATOM 797 O O . GLN A 1 105 ? 28.226 10.460 26.540 1.00 24.98 102 GLN A O 1
ATOM 811 N N . LEU A 1 107 ? 25.487 13.855 24.338 1.00 25.41 104 LEU A N 1
ATOM 812 C CA . LEU A 1 107 ? 24.898 15.041 23.762 1.00 25.97 104 LEU A CA 1
ATOM 813 C C . LEU A 1 107 ? 23.389 14.857 23.934 1.00 25.49 104 LEU A C 1
ATOM 814 O O . LEU A 1 107 ? 22.841 13.818 23.583 1.00 24.93 104 LEU A O 1
ATOM 819 N N . LEU A 1 108 ? 22.744 15.868 24.498 1.00 26.67 105 LEU A N 1
ATOM 820 C CA . LEU A 1 108 ? 21.318 15.864 24.745 1.00 26.35 105 LEU A CA 1
ATOM 821 C C . LEU A 1 108 ? 20.657 16.997 23.960 1.00 26.81 105 LEU A C 1
ATOM 822 O O . LEU A 1 108 ? 20.959 18.168 24.165 1.00 28.20 105 LEU A O 1
ATOM 827 N N . VAL A 1 109 ? 19.765 16.639 23.037 1.00 25.94 106 VAL A N 1
ATOM 828 C CA . VAL A 1 109 ? 19.083 17.611 22.221 1.00 25.85 106 VAL A CA 1
ATOM 829 C C . VAL A 1 109 ? 17.580 17.476 22.541 1.00 25.46 106 VAL A C 1
ATOM 830 O O . VAL A 1 109 ? 16.966 16.439 22.292 1.00 25.03 106 VAL A O 1
ATOM 834 N N . VAL A 1 110 ? 17.015 18.517 23.138 1.00 25.79 107 VAL A N 1
ATOM 835 C CA . VAL A 1 110 ? 15.607 18.477 23.525 1.00 24.90 107 VAL A CA 1
ATOM 836 C C . VAL A 1 110 ? 14.779 19.428 22.677 1.00 26.62 107 VAL A C 1
ATOM 837 O O . VAL A 1 110 ? 14.871 20.675 22.821 1.00 26.75 107 VAL A O 1
ATOM 841 N N . VAL A 1 111 ? 13.923 18.834 21.837 1.00 26.12 108 VAL A N 1
ATOM 842 C CA . VAL A 1 111 ? 13.171 19.592 20.875 1.00 26.40 108 VAL A CA 1
ATOM 843 C C . VAL A 1 111 ? 11.733 19.758 21.374 1.00 27.02 108 VAL A C 1
ATOM 844 O O . VAL A 1 111 ? 10.972 18.791 21.459 1.00 25.46 108 VAL A O 1
ATOM 848 N N . LYS A 1 112 ? 11.402 20.991 21.732 1.00 27.94 109 LYS A N 1
ATOM 849 C CA . LYS A 1 112 ? 10.110 21.305 22.372 1.00 29.53 109 LYS A CA 1
ATOM 850 C C . LYS A 1 112 ? 9.156 21.984 21.398 1.00 29.75 109 LYS A C 1
ATOM 851 O O . LYS A 1 112 ? 9.593 22.455 20.348 1.00 29.22 109 LYS A O 1
ATOM 857 N N . PRO A 1 113 ? 7.845 22.025 21.736 1.00 30.85 110 PRO A N 1
ATOM 858 C CA . PRO A 1 113 ? 6.865 22.709 20.891 1.00 32.20 110 PRO A CA 1
ATOM 859 C C . PRO A 1 113 ? 7.311 24.124 20.548 1.00 33.90 110 PRO A C 1
ATOM 860 O O . PRO A 1 113 ? 7.830 24.849 21.411 1.00 34.01 110 PRO A O 1
ATOM 864 N N . GLU A 1 114 ? 7.132 24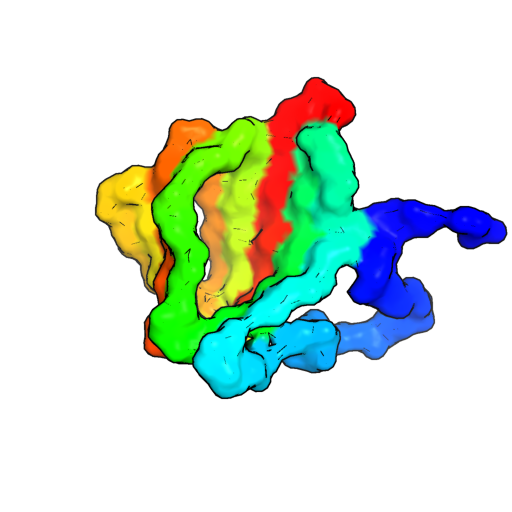.485 19.285 1.00 35.54 111 GLU A N 1
ATOM 865 C CA . GLU A 1 114 ? 7.371 25.838 18.807 1.00 38.19 111 GLU A CA 1
ATOM 866 C C . GLU A 1 114 ? 6.520 26.907 19.537 1.00 38.22 111 GLU A C 1
ATOM 867 O O . GLU A 1 114 ? 5.343 26.685 19.831 1.00 39.04 111 GLU A O 1
ATOM 873 N N . ALA A 1 115 ? 7.113 28.062 19.839 0.58 38.96 112 ALA A N 1
ATOM 874 C CA . ALA A 1 115 ? 8.519 28.325 19.542 0.58 39.06 112 ALA A CA 1
ATOM 875 C C . ALA A 1 115 ? 9.157 29.311 20.520 0.58 39.36 112 ALA A C 1
ATOM 876 O O . ALA A 1 115 ? 9.233 29.051 21.721 0.58 39.59 112 ALA A O 1
#